Protein AF-A0AA36J383-F1 (afdb_monomer_lite)

Structure (mmCIF, 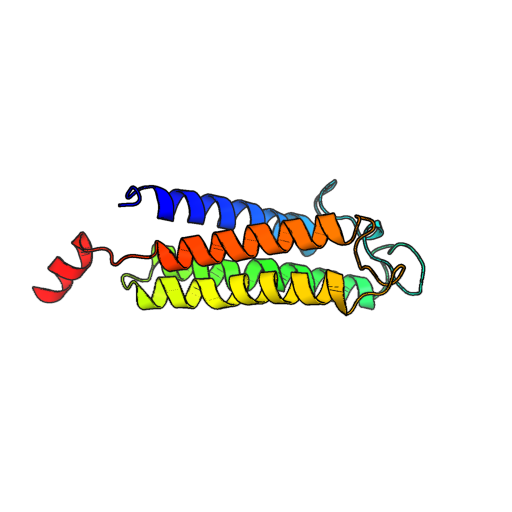N/CA/C/O backbone):
data_AF-A0AA36J383-F1
#
_entry.id   AF-A0AA36J383-F1
#
loop_
_atom_site.group_PDB
_atom_site.id
_atom_site.type_symbol
_atom_site.label_atom_id
_atom_site.label_alt_id
_atom_site.label_comp_id
_atom_site.label_asym_id
_atom_site.label_entity_id
_atom_site.label_seq_id
_atom_site.pdbx_PDB_ins_code
_atom_site.Cartn_x
_atom_site.Cartn_y
_atom_site.Cartn_z
_atom_site.occupancy
_atom_site.B_iso_or_equiv
_atom_site.auth_seq_id
_atom_site.auth_comp_id
_atom_site.auth_asym_id
_atom_site.auth_atom_id
_atom_site.pdbx_PDB_model_num
ATOM 1 N N . MET A 1 1 ? -21.500 -12.205 12.947 1.00 68.81 1 MET A N 1
ATOM 2 C CA . MET A 1 1 ? -20.597 -11.122 13.411 1.00 68.81 1 MET A CA 1
ATOM 3 C C . MET A 1 1 ? -19.156 -11.535 13.147 1.00 68.81 1 MET A C 1
ATOM 5 O O . MET A 1 1 ? -18.822 -12.668 13.457 1.00 68.81 1 MET A O 1
ATOM 9 N N . ALA A 1 2 ? -18.315 -10.660 12.584 1.00 82.50 2 ALA A N 1
ATOM 10 C CA . ALA A 1 2 ? -16.896 -10.971 12.376 1.00 82.50 2 ALA A CA 1
ATOM 11 C C . ALA A 1 2 ? -16.118 -10.975 13.712 1.00 82.50 2 ALA A C 1
ATOM 13 O O . ALA A 1 2 ? -16.399 -10.111 14.562 1.00 82.50 2 ALA A O 1
ATOM 14 N N . PRO A 1 3 ? -15.154 -11.898 13.897 1.00 86.00 3 PRO A N 1
ATOM 15 C CA . PRO A 1 3 ? -14.413 -12.044 15.145 1.00 86.00 3 PRO A CA 1
ATOM 16 C C . PRO A 1 3 ? -13.550 -10.813 15.449 1.00 86.00 3 PRO A C 1
ATOM 18 O O . PRO A 1 3 ? -13.096 -10.114 14.544 1.00 86.00 3 PRO A O 1
ATOM 21 N N . ARG A 1 4 ? -13.313 -10.537 16.741 1.00 83.00 4 ARG A N 1
ATOM 22 C CA . ARG A 1 4 ? -12.573 -9.339 17.192 1.00 83.00 4 ARG A CA 1
ATOM 23 C C . ARG A 1 4 ? -11.125 -9.297 16.693 1.00 83.00 4 ARG A C 1
ATOM 25 O O . ARG A 1 4 ? -10.602 -8.213 16.472 1.00 83.00 4 ARG A O 1
ATOM 32 N N . TRP A 1 5 ? -10.511 -10.457 16.468 1.00 89.12 5 TRP A N 1
ATOM 33 C CA . TRP A 1 5 ? -9.144 -10.564 15.959 1.00 89.12 5 TRP A CA 1
ATOM 34 C C . TRP A 1 5 ? -9.021 -10.289 14.450 1.00 89.12 5 TRP A C 1
ATOM 36 O O . TRP A 1 5 ? -7.909 -10.103 13.966 1.00 89.12 5 TRP A O 1
ATOM 46 N N . ALA A 1 6 ? -10.129 -10.220 13.699 1.00 90.69 6 ALA A N 1
ATOM 47 C CA . ALA A 1 6 ? -10.077 -10.062 12.244 1.00 90.69 6 ALA A CA 1
ATOM 48 C C . ALA A 1 6 ? -9.447 -8.729 11.812 1.00 90.69 6 ALA A C 1
ATOM 50 O O . ALA A 1 6 ? -8.631 -8.710 10.898 1.00 90.69 6 ALA A O 1
ATOM 51 N N . TYR A 1 7 ? -9.789 -7.624 12.487 1.00 92.75 7 TYR A N 1
ATOM 52 C CA . TYR A 1 7 ? -9.197 -6.314 12.202 1.00 92.75 7 TYR A CA 1
ATOM 53 C C . TYR A 1 7 ? -7.680 -6.277 12.464 1.00 92.75 7 TYR A C 1
ATOM 55 O O . TYR A 1 7 ? -6.951 -5.951 11.530 1.00 92.75 7 TYR A O 1
ATOM 63 N N . PRO A 1 8 ? -7.167 -6.624 13.666 1.00 91.75 8 PRO A N 1
ATOM 64 C CA . PRO A 1 8 ? -5.727 -6.578 13.913 1.00 91.75 8 PRO A CA 1
ATOM 65 C C . PRO A 1 8 ? -4.948 -7.560 13.031 1.00 91.75 8 PRO A C 1
ATOM 67 O O . PRO A 1 8 ? -3.898 -7.189 12.520 1.00 91.75 8 PRO A O 1
ATOM 70 N N . ALA A 1 9 ? -5.467 -8.767 12.772 1.00 94.12 9 ALA A N 1
ATOM 71 C CA . ALA A 1 9 ? -4.815 -9.710 11.860 1.00 94.12 9 ALA A CA 1
ATOM 72 C C . ALA A 1 9 ? -4.665 -9.124 10.445 1.00 94.12 9 ALA A C 1
ATOM 74 O O . ALA A 1 9 ? -3.584 -9.171 9.859 1.00 94.12 9 ALA A O 1
ATOM 75 N N . LEU A 1 10 ? -5.735 -8.517 9.927 1.00 95.19 10 LEU A N 1
ATOM 76 C CA . LEU A 1 10 ? -5.739 -7.873 8.618 1.00 95.19 10 LEU A CA 1
ATOM 77 C C . LEU A 1 10 ? -4.818 -6.648 8.573 1.00 95.19 10 LEU A C 1
ATOM 79 O O . LEU A 1 10 ? -4.079 -6.478 7.608 1.00 95.19 10 LEU A O 1
ATOM 83 N N . PHE A 1 11 ? -4.810 -5.839 9.635 1.00 95.38 11 PHE A N 1
ATOM 84 C CA . PHE A 1 11 ? -3.904 -4.703 9.787 1.00 95.38 11 PHE A CA 1
ATOM 85 C C . PHE A 1 11 ? -2.436 -5.133 9.736 1.00 95.38 11 PHE A C 1
ATOM 87 O O . PHE A 1 11 ? -1.666 -4.550 8.973 1.00 95.38 11 PHE A O 1
ATOM 94 N N . TYR A 1 12 ? -2.033 -6.147 10.508 1.00 96.56 12 TYR A N 1
ATOM 95 C CA . TYR A 1 12 ? -0.641 -6.604 10.520 1.00 96.56 12 TYR A CA 1
ATOM 96 C C . TYR A 1 12 ? -0.233 -7.223 9.189 1.00 96.56 12 TYR A C 1
ATOM 98 O O . TYR A 1 12 ? 0.860 -6.933 8.705 1.00 96.56 12 TYR A O 1
ATOM 106 N N . PHE A 1 13 ? -1.117 -8.013 8.574 1.00 96.50 13 PHE A N 1
ATOM 107 C CA . PHE A 1 13 ? -0.884 -8.567 7.246 1.00 96.50 13 PHE A CA 1
ATOM 108 C C . PHE A 1 13 ? -0.644 -7.455 6.218 1.00 96.50 13 PHE A C 1
ATOM 110 O O . PHE A 1 13 ? 0.430 -7.407 5.623 1.00 96.50 13 PHE A O 1
ATOM 117 N N . LEU A 1 14 ? -1.590 -6.517 6.083 1.00 95.94 14 LEU A N 1
ATOM 118 C CA . LEU A 1 14 ? -1.483 -5.401 5.141 1.00 95.94 14 LEU A CA 1
ATOM 119 C C . LEU A 1 14 ? -0.267 -4.523 5.443 1.00 95.94 14 LEU A C 1
ATOM 121 O O . LEU A 1 14 ? 0.444 -4.133 4.523 1.00 95.94 14 LEU A O 1
ATOM 125 N N . THR A 1 15 ? 0.028 -4.256 6.716 1.00 95.75 15 THR A N 1
ATOM 126 C CA . THR A 1 15 ? 1.216 -3.487 7.108 1.00 95.75 15 THR A CA 1
ATOM 127 C C . THR A 1 15 ? 2.494 -4.165 6.636 1.00 95.75 15 THR A C 1
ATOM 129 O O . THR A 1 15 ? 3.308 -3.528 5.970 1.00 95.75 15 THR A O 1
ATOM 132 N N . ALA A 1 16 ? 2.660 -5.454 6.936 1.00 94.44 16 ALA A N 1
ATOM 133 C CA . ALA A 1 16 ? 3.859 -6.198 6.579 1.00 94.44 16 ALA A CA 1
ATOM 134 C C . ALA A 1 16 ? 4.057 -6.249 5.061 1.00 94.44 16 ALA A C 1
ATOM 136 O O . ALA A 1 16 ? 5.133 -5.914 4.573 1.00 94.44 16 ALA A O 1
ATOM 137 N N . THR A 1 17 ? 3.020 -6.598 4.299 1.00 92.38 17 THR A N 1
ATOM 138 C CA . THR A 1 17 ? 3.118 -6.720 2.838 1.00 92.38 17 THR A CA 1
ATOM 139 C C . THR A 1 17 ? 3.350 -5.375 2.148 1.00 92.38 17 THR A C 1
ATOM 141 O O . THR A 1 17 ? 4.142 -5.291 1.209 1.00 92.38 17 THR A O 1
ATOM 144 N N . THR A 1 18 ? 2.702 -4.306 2.622 1.00 91.75 18 THR A N 1
ATOM 145 C CA . THR A 1 18 ? 2.805 -2.967 2.015 1.00 91.75 18 THR A CA 1
ATOM 146 C C . THR A 1 18 ? 4.165 -2.340 2.325 1.00 91.75 18 THR A C 1
ATOM 148 O O . THR A 1 18 ? 4.811 -1.804 1.427 1.00 91.75 18 THR A O 1
ATOM 151 N N . LEU A 1 19 ? 4.665 -2.479 3.561 1.00 91.75 19 LEU A N 1
ATOM 152 C CA . LEU A 1 19 ? 6.013 -2.025 3.919 1.00 91.75 19 LEU A CA 1
ATOM 153 C C . LEU A 1 19 ? 7.103 -2.865 3.249 1.00 91.75 19 LEU A C 1
ATOM 155 O O . LEU A 1 19 ? 8.094 -2.300 2.801 1.00 91.75 19 LEU A O 1
ATOM 159 N N . MET A 1 20 ? 6.932 -4.183 3.131 1.00 89.31 20 MET A N 1
ATOM 160 C CA . MET A 1 20 ? 7.884 -5.027 2.403 1.00 89.31 20 MET A CA 1
ATOM 161 C C . MET A 1 20 ? 7.968 -4.619 0.929 1.00 89.31 20 MET A C 1
ATOM 163 O O . MET A 1 20 ? 9.067 -4.505 0.394 1.00 89.31 20 MET A O 1
ATOM 167 N N . SER A 1 21 ? 6.829 -4.310 0.304 1.00 85.19 21 SER A N 1
ATOM 168 C CA . SER A 1 21 ? 6.787 -3.812 -1.075 1.00 85.19 21 SER A CA 1
ATOM 169 C C . SER A 1 21 ? 7.439 -2.431 -1.194 1.00 85.19 21 SER A C 1
ATOM 171 O O . SER A 1 21 ? 8.365 -2.255 -1.978 1.00 85.19 21 SER A O 1
ATOM 173 N N . GLY A 1 22 ? 7.014 -1.460 -0.381 1.00 86.81 22 GLY A N 1
ATOM 174 C CA . GLY A 1 22 ? 7.502 -0.081 -0.429 1.00 86.81 22 GLY A CA 1
ATOM 175 C C . GLY A 1 22 ? 8.945 0.089 0.049 1.00 86.81 22 GLY A C 1
ATOM 176 O O . GLY A 1 22 ? 9.811 0.529 -0.704 1.00 86.81 22 GLY A O 1
ATOM 177 N N . VAL A 1 23 ? 9.221 -0.272 1.304 1.00 87.56 23 VAL A N 1
ATOM 178 C CA . VAL A 1 23 ? 10.552 -0.138 1.914 1.00 87.56 23 VAL A CA 1
ATOM 179 C C . VAL A 1 23 ? 11.517 -1.159 1.327 1.00 87.56 23 VAL A C 1
ATOM 181 O O . VAL A 1 23 ? 12.588 -0.782 0.865 1.00 87.56 23 VAL A O 1
ATOM 184 N N . GLY A 1 24 ? 11.149 -2.441 1.338 1.00 81.94 24 GLY A N 1
ATOM 185 C CA . GLY A 1 24 ? 12.031 -3.516 0.886 1.00 81.94 24 GLY A CA 1
ATOM 186 C C . GLY A 1 24 ? 12.254 -3.491 -0.625 1.00 81.94 24 GLY A C 1
ATOM 187 O O . GLY A 1 24 ? 13.396 -3.451 -1.078 1.00 81.94 2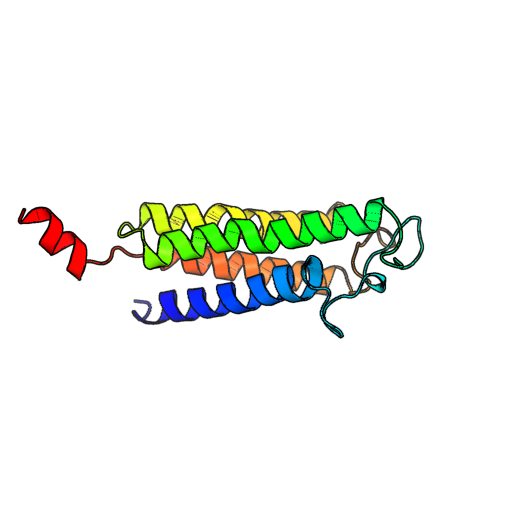4 GLY A O 1
ATOM 188 N N . GLY A 1 25 ? 11.166 -3.471 -1.395 1.00 80.56 25 GLY A N 1
ATOM 189 C CA . GLY A 1 25 ? 11.208 -3.508 -2.856 1.00 80.56 25 GLY A CA 1
ATOM 190 C C . GLY A 1 25 ? 11.754 -2.232 -3.490 1.00 80.56 25 GLY A C 1
ATOM 191 O O . GLY A 1 25 ? 12.610 -2.325 -4.362 1.00 80.56 25 GLY A O 1
ATOM 192 N N . PHE A 1 26 ? 11.318 -1.046 -3.054 1.00 82.00 26 PHE A N 1
ATOM 193 C CA . PHE A 1 26 ? 11.667 0.203 -3.747 1.00 82.00 26 PHE A CA 1
ATOM 194 C C . PHE A 1 26 ? 12.716 1.058 -3.028 1.00 82.00 26 PHE A C 1
ATOM 196 O O . PHE A 1 26 ? 13.671 1.501 -3.663 1.00 82.00 26 PHE A O 1
ATOM 203 N N . LEU A 1 27 ? 12.573 1.311 -1.722 1.00 84.75 27 LEU A N 1
ATOM 204 C CA . LEU A 1 27 ? 13.449 2.270 -1.026 1.00 84.75 27 LEU A CA 1
ATOM 205 C C . LEU A 1 27 ? 14.834 1.697 -0.699 1.00 84.75 27 LEU A C 1
ATOM 207 O O . LEU A 1 27 ? 15.841 2.366 -0.915 1.00 84.75 27 LEU A O 1
ATOM 211 N N . LEU A 1 28 ? 14.888 0.468 -0.181 1.00 86.81 28 LEU A N 1
ATOM 212 C CA . LEU A 1 28 ? 16.131 -0.226 0.178 1.00 86.81 28 LEU A CA 1
ATOM 213 C C . LEU A 1 28 ? 16.680 -1.095 -0.952 1.00 86.81 28 LEU A C 1
ATOM 215 O O . LEU A 1 28 ? 17.787 -1.615 -0.835 1.00 86.81 28 LEU A O 1
ATOM 219 N N . LYS A 1 29 ? 15.908 -1.254 -2.030 1.00 83.25 29 LYS A N 1
ATOM 220 C CA . LYS A 1 29 ? 16.248 -2.060 -3.203 1.00 83.25 29 LYS A CA 1
ATOM 221 C C . LYS A 1 29 ? 16.763 -3.460 -2.833 1.00 83.25 29 LYS A C 1
ATOM 223 O O . LYS A 1 29 ? 17.796 -3.903 -3.338 1.00 83.25 29 LYS A O 1
ATOM 228 N N . LEU A 1 30 ? 16.080 -4.138 -1.907 1.00 80.75 30 LEU A N 1
ATOM 229 C CA . LEU A 1 30 ? 16.514 -5.446 -1.420 1.00 80.75 30 LEU A CA 1
ATOM 230 C C . LEU A 1 30 ? 16.605 -6.438 -2.582 1.00 80.75 30 LEU A C 1
ATOM 232 O O . LEU A 1 30 ? 15.721 -6.500 -3.442 1.00 80.75 30 LEU A O 1
ATOM 236 N N . LYS A 1 31 ? 17.688 -7.222 -2.588 1.00 72.50 31 LYS A N 1
ATOM 237 C CA . LYS A 1 31 ? 17.917 -8.278 -3.577 1.00 72.50 31 LYS A CA 1
ATOM 238 C C . LYS A 1 31 ? 16.703 -9.217 -3.613 1.00 72.50 31 LYS A C 1
ATOM 240 O O . LYS A 1 31 ? 16.147 -9.529 -2.566 1.00 72.50 31 LYS A O 1
ATOM 245 N N . ASP A 1 32 ? 16.288 -9.602 -4.818 1.00 71.88 32 ASP A N 1
ATOM 246 C CA . ASP A 1 32 ? 15.101 -10.421 -5.126 1.00 71.88 32 ASP A CA 1
ATOM 247 C C . ASP A 1 32 ? 13.733 -9.722 -4.954 1.00 71.88 32 ASP A C 1
ATOM 249 O O . ASP A 1 32 ? 12.726 -10.227 -5.451 1.00 71.88 32 ASP A O 1
ATOM 253 N N . PHE A 1 33 ? 13.688 -8.526 -4.352 1.00 69.94 33 PHE A N 1
ATOM 254 C CA . PHE A 1 33 ? 12.474 -7.703 -4.236 1.00 69.94 33 PHE A CA 1
ATOM 255 C C . PHE A 1 33 ? 12.475 -6.501 -5.187 1.00 69.94 33 PHE A C 1
ATOM 257 O O . PHE A 1 33 ? 11.425 -6.132 -5.714 1.00 69.94 33 PHE A O 1
ATOM 264 N N . TYR A 1 34 ? 13.639 -5.894 -5.433 1.00 75.75 34 TYR A N 1
ATOM 265 C CA . TYR A 1 34 ? 13.785 -4.826 -6.419 1.00 75.75 34 TYR A CA 1
ATOM 266 C C . TYR A 1 34 ? 13.999 -5.399 -7.813 1.00 75.75 34 TYR A C 1
ATOM 268 O O . TYR A 1 34 ? 15.023 -6.021 -8.098 1.00 75.75 34 TYR A O 1
ATOM 276 N N . ARG A 1 35 ? 13.025 -5.159 -8.687 1.00 75.06 35 ARG A N 1
ATOM 277 C CA . ARG A 1 35 ? 13.021 -5.627 -10.071 1.00 75.06 35 ARG A CA 1
ATOM 278 C C . ARG A 1 35 ? 12.817 -4.454 -11.025 1.00 75.06 35 ARG A C 1
ATOM 280 O O . ARG A 1 35 ? 11.690 -4.223 -11.459 1.00 75.06 35 ARG A O 1
ATOM 287 N N . PRO A 1 36 ? 13.867 -3.666 -11.322 1.00 74.69 36 PRO A N 1
ATOM 288 C CA . PRO A 1 36 ? 13.759 -2.578 -12.292 1.00 74.69 36 PRO A CA 1
ATOM 289 C C . PRO A 1 36 ? 13.436 -3.111 -13.694 1.00 74.69 36 PRO A C 1
ATOM 291 O O . PRO A 1 36 ? 12.721 -2.459 -14.445 1.00 74.69 36 PRO A O 1
ATOM 294 N N . ASP A 1 37 ? 13.871 -4.340 -13.983 1.00 76.00 37 ASP A N 1
ATOM 295 C CA . ASP A 1 37 ? 13.577 -5.097 -15.200 1.00 76.00 37 ASP A CA 1
ATOM 296 C C . ASP A 1 37 ? 12.095 -5.462 -15.342 1.00 76.00 37 ASP A C 1
ATOM 298 O O . ASP A 1 37 ? 11.656 -5.822 -16.431 1.00 76.00 37 ASP A O 1
ATOM 302 N N . ALA A 1 38 ? 11.312 -5.374 -14.259 1.00 71.19 38 ALA A N 1
ATOM 303 C CA . ALA A 1 38 ? 9.871 -5.538 -14.340 1.00 71.19 38 ALA A CA 1
ATOM 304 C C . ALA A 1 38 ? 9.213 -4.365 -15.080 1.00 71.19 38 ALA A C 1
ATOM 306 O O . ALA A 1 38 ? 8.163 -4.568 -15.674 1.00 71.19 38 ALA A O 1
ATOM 307 N N . TYR A 1 39 ? 9.815 -3.176 -15.088 1.00 69.69 39 TYR A N 1
ATOM 308 C CA . TYR A 1 39 ? 9.247 -1.985 -15.717 1.00 69.69 39 TYR A CA 1
ATOM 309 C C . TYR A 1 39 ? 9.713 -1.852 -17.159 1.00 69.69 39 TYR A C 1
ATOM 311 O O . TYR A 1 39 ? 10.850 -2.180 -17.472 1.00 69.69 39 TYR A O 1
ATOM 319 N N . ILE A 1 40 ? 8.845 -1.358 -18.044 1.00 72.31 40 ILE A N 1
ATOM 320 C CA . ILE A 1 40 ? 9.236 -0.993 -19.407 1.00 72.31 40 ILE A CA 1
ATOM 321 C C . ILE A 1 40 ? 9.499 0.512 -19.453 1.00 72.31 40 ILE A C 1
ATOM 323 O O . ILE A 1 40 ? 8.627 1.316 -19.127 1.00 72.31 40 ILE A O 1
ATOM 327 N N . VAL A 1 41 ? 10.704 0.885 -19.873 1.00 71.69 41 VAL A N 1
ATOM 328 C CA . VAL A 1 41 ? 11.169 2.263 -20.042 1.00 71.69 41 VAL A CA 1
ATOM 329 C C . VAL A 1 41 ? 11.638 2.408 -21.482 1.00 71.69 41 VAL A C 1
ATOM 331 O O . VAL A 1 41 ? 12.503 1.663 -21.938 1.00 71.69 41 VAL A O 1
ATOM 334 N N . GLU A 1 42 ? 11.008 3.317 -22.230 1.00 74.62 42 GLU A N 1
ATOM 335 C CA . GLU A 1 42 ? 11.315 3.551 -23.653 1.00 74.62 42 GLU A CA 1
ATOM 336 C C . GLU A 1 42 ? 11.274 2.265 -24.512 1.00 74.62 42 GLU A C 1
ATOM 338 O O . GLU A 1 42 ? 12.079 2.060 -25.420 1.00 74.62 42 GLU A O 1
ATOM 343 N N . GLY A 1 43 ? 10.334 1.361 -24.211 1.00 72.25 43 GLY A N 1
ATOM 344 C CA . GLY A 1 43 ? 10.142 0.107 -24.950 1.00 72.25 43 GLY A CA 1
ATOM 345 C C . GLY A 1 43 ? 11.131 -1.015 -24.606 1.00 72.25 43 GLY A C 1
ATOM 346 O O . GLY A 1 43 ? 11.119 -2.052 -25.269 1.00 72.25 43 GLY A O 1
ATOM 347 N N . LYS A 1 44 ? 11.975 -0.851 -23.578 1.00 77.75 44 LYS A N 1
ATOM 348 C CA . LY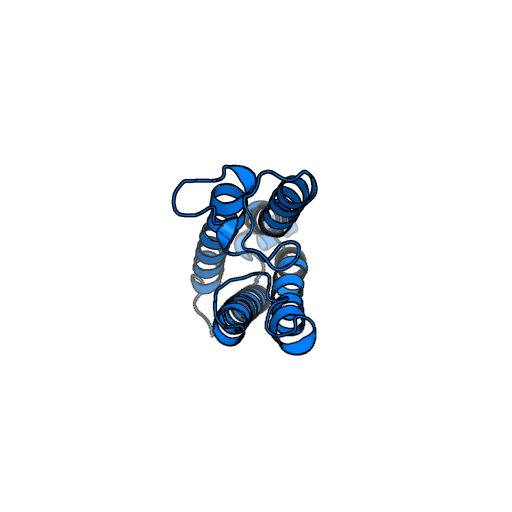S A 1 44 ? 12.899 -1.885 -23.079 1.00 77.75 44 LYS A CA 1
ATOM 349 C C . LYS A 1 44 ? 12.688 -2.150 -21.585 1.00 77.75 44 LYS A C 1
ATOM 351 O O . LYS A 1 44 ? 12.206 -1.259 -20.891 1.00 77.75 44 LYS A O 1
ATOM 356 N N . PRO A 1 45 ? 13.060 -3.337 -21.068 1.00 81.19 45 PRO A N 1
ATOM 357 C CA . PRO A 1 45 ? 13.132 -3.560 -19.629 1.00 81.19 45 PRO A CA 1
ATOM 358 C C . PRO A 1 45 ? 14.017 -2.512 -18.956 1.00 81.19 45 PRO A C 1
ATOM 360 O O . PRO A 1 45 ? 15.095 -2.186 -19.462 1.00 81.19 45 PRO A O 1
ATOM 363 N N . GLY A 1 46 ? 13.551 -1.997 -17.827 1.00 81.56 46 GLY A N 1
ATOM 364 C CA . GLY A 1 46 ? 14.238 -0.979 -17.062 1.00 81.56 46 GLY A CA 1
ATOM 365 C C . GLY A 1 46 ? 15.545 -1.498 -16.476 1.00 81.56 46 GLY A C 1
ATOM 366 O O . GLY A 1 46 ? 15.688 -2.671 -16.121 1.00 81.56 46 GLY A O 1
ATOM 367 N N . THR A 1 47 ? 16.519 -0.608 -16.353 1.00 86.38 47 THR A N 1
ATOM 368 C CA . THR A 1 47 ? 17.829 -0.894 -15.754 1.00 86.38 47 THR A CA 1
ATOM 369 C C . THR A 1 47 ? 17.929 -0.342 -14.336 1.00 86.38 47 THR A C 1
ATOM 371 O O . THR A 1 47 ? 18.789 -0.760 -13.562 1.00 86.38 47 THR A O 1
ATOM 374 N N . GLY A 1 48 ? 17.037 0.580 -13.966 1.00 83.81 48 GLY A N 1
ATOM 375 C CA . GLY A 1 48 ? 17.041 1.244 -12.665 1.00 83.81 48 GLY A CA 1
ATOM 376 C C . GLY A 1 48 ? 18.173 2.261 -12.507 1.00 83.81 48 GLY A C 1
ATOM 377 O O . GLY A 1 48 ? 18.519 2.607 -11.374 1.00 83.81 48 GLY A O 1
ATOM 378 N N . THR A 1 49 ? 18.774 2.693 -13.618 1.00 86.19 49 THR A N 1
ATOM 379 C CA . THR A 1 49 ? 19.964 3.557 -13.655 1.00 86.19 49 THR A CA 1
ATOM 380 C C . THR A 1 49 ? 19.677 4.940 -14.218 1.00 86.19 49 THR A C 1
ATOM 382 O O . THR A 1 49 ? 20.475 5.852 -14.013 1.00 86.19 49 THR A O 1
ATOM 385 N N . THR A 1 50 ? 18.565 5.127 -14.928 1.00 84.88 50 THR A N 1
ATOM 386 C CA . THR A 1 50 ? 18.201 6.441 -15.466 1.00 84.88 50 THR A CA 1
ATOM 387 C C . THR A 1 50 ? 17.631 7.345 -14.364 1.00 84.88 50 THR A C 1
ATOM 389 O O . THR A 1 50 ? 17.011 6.852 -13.415 1.00 84.88 50 THR A O 1
ATOM 392 N N . PRO A 1 51 ? 17.773 8.681 -14.472 1.00 84.69 51 PRO A N 1
ATOM 393 C CA . PRO A 1 51 ? 17.179 9.607 -13.506 1.00 84.69 51 PRO A CA 1
ATOM 394 C C . PRO A 1 51 ? 15.668 9.405 -13.328 1.00 84.69 51 PRO A C 1
ATOM 396 O O . PRO A 1 51 ? 15.168 9.459 -12.206 1.00 84.69 51 PRO A O 1
ATOM 399 N N . PHE A 1 52 ? 14.952 9.116 -14.419 1.00 81.81 52 PHE A N 1
ATOM 400 C CA . PHE A 1 52 ? 13.518 8.843 -14.379 1.00 81.81 52 PHE A CA 1
ATOM 401 C C . PHE A 1 52 ? 13.192 7.580 -13.575 1.00 81.81 52 PHE A C 1
ATOM 403 O O . PHE A 1 52 ? 12.361 7.640 -12.673 1.00 81.81 52 PHE A O 1
ATOM 410 N N . GLU A 1 53 ? 13.865 6.456 -13.838 1.00 81.50 53 GLU A N 1
ATOM 411 C CA . GLU A 1 53 ? 13.644 5.203 -13.100 1.00 81.50 53 GLU A CA 1
ATOM 412 C C . GLU A 1 53 ? 13.943 5.345 -11.610 1.00 81.50 53 GLU A C 1
ATOM 414 O O . GLU A 1 53 ? 13.238 4.780 -10.773 1.00 81.50 53 GLU A O 1
ATOM 419 N N . ILE A 1 54 ? 14.982 6.111 -11.270 1.00 84.12 54 ILE A N 1
ATOM 420 C CA . ILE A 1 54 ? 15.345 6.392 -9.883 1.00 84.12 54 ILE A CA 1
ATOM 421 C C . ILE A 1 54 ? 14.211 7.164 -9.202 1.00 84.12 54 ILE A C 1
ATOM 423 O O . ILE A 1 54 ? 13.747 6.747 -8.141 1.00 84.12 54 ILE A O 1
ATOM 427 N N . ILE A 1 55 ? 13.717 8.240 -9.821 1.00 84.56 55 ILE A N 1
ATOM 428 C CA . ILE A 1 55 ? 12.594 9.024 -9.288 1.00 84.56 55 ILE A CA 1
ATOM 429 C C . ILE A 1 55 ? 11.337 8.156 -9.172 1.00 84.56 55 ILE A C 1
ATOM 431 O O . ILE A 1 55 ? 10.715 8.128 -8.112 1.00 84.56 55 ILE A O 1
ATOM 435 N N . ALA A 1 56 ? 10.990 7.410 -10.222 1.00 81.69 56 ALA A N 1
ATOM 436 C CA . ALA A 1 56 ? 9.831 6.526 -10.240 1.00 81.69 56 ALA A CA 1
ATOM 437 C C . ALA A 1 56 ? 9.905 5.480 -9.120 1.00 81.69 56 ALA A C 1
ATOM 439 O O . ALA A 1 56 ? 8.926 5.279 -8.410 1.00 81.69 56 ALA A O 1
ATOM 440 N N . THR A 1 57 ? 11.079 4.886 -8.892 1.00 82.94 57 THR A N 1
ATOM 441 C CA . THR A 1 57 ? 11.320 3.948 -7.787 1.00 82.94 57 THR A CA 1
ATOM 442 C C . THR A 1 57 ? 10.973 4.578 -6.439 1.00 82.94 57 THR A C 1
ATOM 444 O O . THR A 1 57 ? 10.215 3.993 -5.668 1.00 82.94 57 THR A O 1
ATOM 447 N N . TYR A 1 58 ? 11.465 5.787 -6.155 1.00 85.56 58 TYR A N 1
ATOM 448 C CA . TYR A 1 58 ? 11.144 6.472 -4.900 1.00 85.56 58 TYR A CA 1
ATOM 449 C C . TYR A 1 58 ? 9.662 6.830 -4.796 1.00 85.56 58 TYR A C 1
ATOM 451 O O . TYR A 1 58 ? 9.067 6.628 -3.739 1.00 85.56 58 TYR A O 1
ATOM 459 N N . VAL A 1 59 ? 9.048 7.312 -5.879 1.00 85.38 59 VAL A N 1
ATOM 460 C CA . VAL A 1 59 ? 7.615 7.634 -5.910 1.00 85.38 59 VAL A CA 1
ATOM 461 C C . VAL A 1 59 ? 6.780 6.390 -5.620 1.00 85.38 59 VAL A C 1
ATOM 463 O O . VAL A 1 59 ? 5.945 6.427 -4.720 1.00 85.38 59 VAL A O 1
ATOM 466 N N . PHE A 1 60 ? 7.036 5.270 -6.302 1.00 81.50 60 PHE A N 1
ATOM 467 C CA . PHE A 1 60 ? 6.340 4.013 -6.036 1.00 81.50 60 PHE A CA 1
ATOM 468 C C . PHE A 1 60 ? 6.567 3.545 -4.598 1.00 81.50 60 PHE A C 1
ATOM 470 O O . PHE A 1 60 ? 5.601 3.227 -3.910 1.00 81.50 60 PHE A O 1
ATOM 477 N N . GLY A 1 61 ? 7.802 3.601 -4.094 1.00 86.38 61 GLY A N 1
ATOM 478 C CA . GLY A 1 61 ? 8.103 3.287 -2.697 1.00 86.38 61 GLY A CA 1
ATOM 479 C C . GLY A 1 61 ? 7.279 4.114 -1.709 1.00 86.38 61 GLY A C 1
ATOM 480 O O . GLY A 1 61 ? 6.655 3.562 -0.803 1.00 86.38 61 GLY A O 1
ATOM 481 N N . LEU A 1 62 ? 7.208 5.431 -1.908 1.00 89.06 62 LEU A N 1
ATOM 482 C CA . LEU A 1 62 ? 6.447 6.337 -1.045 1.00 89.06 62 LEU A CA 1
ATOM 483 C C . LEU A 1 62 ? 4.933 6.122 -1.142 1.00 89.06 62 LEU A C 1
ATOM 485 O O . LEU A 1 62 ? 4.250 6.244 -0.127 1.00 89.06 62 LEU A O 1
ATOM 489 N N . VAL A 1 63 ? 4.410 5.747 -2.310 1.00 88.19 63 VAL A N 1
ATOM 490 C CA . VAL A 1 63 ? 2.986 5.423 -2.493 1.00 88.19 63 VAL A CA 1
ATOM 491 C C . VAL A 1 63 ? 2.566 4.209 -1.658 1.00 88.19 63 VAL A C 1
ATOM 493 O O . VAL A 1 63 ? 1.454 4.193 -1.138 1.00 88.19 63 VAL A O 1
ATOM 496 N N . TYR A 1 64 ? 3.451 3.231 -1.456 1.00 87.38 64 TYR A N 1
ATOM 497 C CA . TYR A 1 64 ? 3.198 2.122 -0.530 1.00 87.38 64 TYR A CA 1
ATOM 498 C C . TYR A 1 64 ? 3.408 2.533 0.938 1.00 87.38 64 TYR A C 1
ATOM 500 O O . TYR A 1 64 ? 2.600 2.204 1.805 1.00 87.38 64 TYR A O 1
ATOM 508 N N . VAL A 1 65 ? 4.486 3.261 1.245 1.00 91.81 65 VAL A N 1
ATOM 509 C CA . VAL A 1 65 ? 4.888 3.531 2.636 1.00 91.81 65 VAL A CA 1
ATOM 510 C C . VAL A 1 65 ? 4.027 4.599 3.306 1.00 91.81 65 VAL A C 1
ATOM 512 O O . VAL A 1 65 ? 3.548 4.386 4.418 1.00 91.81 65 VAL A O 1
ATOM 515 N N . VAL A 1 66 ? 3.816 5.748 2.663 1.00 93.88 66 VAL A N 1
ATOM 516 C CA . VAL A 1 66 ? 3.198 6.920 3.307 1.00 93.88 66 VAL A CA 1
ATOM 517 C C . VAL A 1 66 ? 1.754 6.646 3.750 1.00 93.88 66 VAL A C 1
ATOM 519 O O . VAL A 1 66 ? 1.446 6.890 4.919 1.00 93.88 66 VAL A O 1
ATOM 522 N N . PRO A 1 67 ? 0.864 6.080 2.911 1.00 93.31 67 PRO A N 1
ATOM 523 C CA . PRO A 1 67 ? -0.488 5.747 3.357 1.00 93.31 67 PRO A CA 1
ATOM 524 C C . PRO A 1 67 ? -0.494 4.678 4.460 1.00 93.31 67 PRO A C 1
ATOM 526 O O . PRO A 1 67 ? -1.326 4.728 5.371 1.00 93.31 67 PRO A O 1
ATOM 529 N N . GLN A 1 68 ? 0.467 3.745 4.432 1.00 95.06 68 GLN A N 1
ATOM 530 C CA . GLN A 1 68 ? 0.598 2.722 5.466 1.00 95.06 68 GLN A CA 1
ATOM 531 C C . GLN A 1 68 ? 1.032 3.309 6.815 1.00 95.06 68 GLN A C 1
ATOM 533 O O . GLN A 1 68 ? 0.532 2.868 7.850 1.00 95.06 68 GLN A O 1
ATOM 538 N N . LEU A 1 69 ? 1.886 4.339 6.835 1.00 94.94 69 LEU A N 1
ATOM 539 C CA . LEU A 1 69 ? 2.204 5.080 8.062 1.00 94.94 69 LEU A CA 1
ATOM 540 C C . LEU A 1 69 ? 0.952 5.730 8.666 1.00 94.94 69 LEU A C 1
ATOM 542 O O . LEU A 1 69 ? 0.776 5.697 9.882 1.00 94.94 69 LEU A O 1
ATOM 546 N N . GLY A 1 70 ? 0.042 6.239 7.829 1.00 94.50 70 GLY A N 1
ATOM 547 C CA . GLY 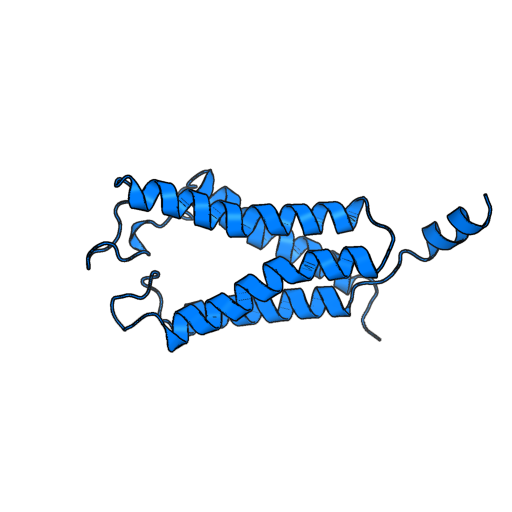A 1 70 ? -1.267 6.727 8.270 1.00 94.50 70 GLY A CA 1
ATOM 548 C C . GLY A 1 70 ? -2.113 5.632 8.930 1.00 94.50 70 GLY A C 1
ATOM 549 O O . GLY A 1 70 ? -2.693 5.854 9.993 1.00 94.50 70 GLY A O 1
ATOM 550 N N . CYS A 1 71 ? -2.135 4.424 8.357 1.00 94.81 71 CYS A N 1
ATOM 551 C CA . CYS A 1 71 ? -2.804 3.265 8.961 1.00 94.81 71 CYS A CA 1
ATOM 552 C C . CYS A 1 71 ? -2.174 2.861 10.301 1.00 94.81 71 CYS A C 1
ATOM 554 O O . CYS A 1 71 ? -2.902 2.560 11.244 1.00 94.81 71 CYS A O 1
ATOM 556 N N . ILE A 1 72 ? -0.841 2.873 10.405 1.00 95.88 72 ILE A N 1
ATOM 557 C CA . ILE A 1 72 ? -0.108 2.574 11.646 1.00 95.88 72 ILE A CA 1
ATOM 558 C C . ILE A 1 72 ? -0.442 3.608 12.722 1.00 95.88 72 ILE A C 1
ATOM 560 O O . ILE A 1 72 ? -0.811 3.232 13.834 1.00 95.88 72 ILE A O 1
ATOM 564 N N . HIS A 1 73 ? -0.383 4.898 12.385 1.00 94.88 73 HIS A N 1
ATOM 565 C CA . HIS A 1 73 ? -0.760 5.973 13.298 1.00 94.88 73 HIS A CA 1
ATOM 566 C C . HIS A 1 73 ? -2.202 5.792 13.785 1.00 94.88 73 HIS A C 1
ATOM 568 O O . HIS A 1 73 ? -2.455 5.757 14.986 1.00 94.88 73 HIS A O 1
ATOM 574 N N . ALA A 1 74 ? -3.150 5.578 12.871 1.00 93.81 74 ALA A N 1
ATOM 575 C CA . ALA A 1 74 ? -4.548 5.379 13.235 1.00 93.81 74 ALA A CA 1
ATOM 576 C C . ALA A 1 74 ? -4.801 4.092 14.042 1.00 93.81 74 ALA A C 1
ATOM 578 O O . ALA A 1 74 ? -5.754 4.020 14.815 1.00 93.81 74 ALA A O 1
ATOM 579 N N . HIS A 1 75 ? -3.970 3.063 13.881 1.00 92.62 75 HIS A N 1
ATOM 580 C CA . HIS A 1 75 ? -4.080 1.837 14.662 1.00 92.62 75 HIS A CA 1
ATOM 581 C C . HIS A 1 75 ? -3.655 2.039 16.122 1.00 92.62 75 HIS A C 1
ATOM 583 O O . HIS A 1 75 ? -4.361 1.582 17.019 1.00 92.62 75 HIS A O 1
ATOM 589 N N . PHE A 1 76 ? -2.534 2.729 16.358 1.00 91.75 76 PHE A N 1
ATOM 590 C CA . PHE A 1 76 ? -1.937 2.848 17.694 1.00 91.75 76 PHE A CA 1
ATOM 591 C C . PHE A 1 76 ? -2.325 4.115 18.460 1.00 91.75 76 PHE A C 1
ATOM 593 O O . PHE A 1 76 ? -2.373 4.087 19.687 1.00 91.75 76 PHE A O 1
ATOM 600 N N . VAL A 1 77 ? -2.583 5.220 17.761 1.00 90.44 77 VAL A N 1
ATOM 601 C CA . VAL A 1 77 ? -2.847 6.530 18.377 1.00 90.44 77 VAL A CA 1
ATOM 602 C C . VAL A 1 77 ? -4.344 6.812 18.438 1.00 90.44 77 VAL A C 1
ATOM 604 O O . VAL A 1 77 ? -4.858 7.287 19.450 1.00 90.44 77 VAL A O 1
ATOM 607 N N . GLU A 1 78 ? -5.070 6.481 17.371 1.00 87.12 78 GLU A N 1
ATOM 608 C CA . GLU A 1 78 ? -6.472 6.861 17.237 1.00 87.12 78 GLU A CA 1
ATOM 609 C C . GLU A 1 78 ? -7.422 5.843 17.879 1.00 87.12 78 GLU A C 1
ATOM 611 O O . GLU A 1 78 ? -7.358 4.629 17.650 1.00 87.12 78 GLU A O 1
ATOM 616 N N . ARG A 1 79 ? -8.378 6.360 18.656 1.00 82.94 79 ARG A N 1
ATOM 617 C CA . ARG A 1 79 ? -9.379 5.553 19.378 1.00 82.94 79 ARG A CA 1
ATOM 618 C C . ARG A 1 79 ? -10.707 5.423 18.640 1.00 82.94 79 ARG A C 1
ATOM 620 O O . ARG A 1 79 ? -11.532 4.583 19.001 1.00 82.94 79 ARG A O 1
ATOM 627 N N . THR A 1 80 ? -10.923 6.258 17.625 1.00 87.06 80 THR A N 1
ATOM 628 C CA . THR A 1 80 ? -12.202 6.342 16.921 1.00 87.06 80 THR A CA 1
ATOM 629 C C . THR A 1 80 ? -12.219 5.471 15.674 1.00 87.06 80 THR A C 1
ATOM 631 O O . THR A 1 80 ? -11.262 5.387 14.898 1.00 87.06 80 THR A O 1
ATOM 634 N N . ARG A 1 81 ? -13.379 4.874 15.417 1.00 90.12 81 ARG A N 1
ATOM 635 C CA . ARG A 1 81 ? -13.692 4.162 14.182 1.00 90.12 81 ARG A CA 1
ATOM 636 C C . ARG A 1 81 ? -13.520 5.052 12.957 1.00 90.12 81 ARG A C 1
ATOM 638 O O . ARG A 1 81 ? -13.093 4.555 11.922 1.00 90.12 81 ARG A O 1
ATOM 645 N N . SER A 1 82 ? -13.867 6.336 13.062 1.00 92.12 82 SER A N 1
ATOM 646 C CA . SER A 1 82 ? -13.772 7.285 11.947 1.00 92.12 82 SER A CA 1
ATOM 647 C C . SER A 1 82 ? -12.324 7.483 11.500 1.00 92.12 82 SER A C 1
ATOM 649 O O . SER A 1 82 ? -12.023 7.292 10.327 1.00 92.12 82 SER A O 1
ATOM 651 N N . ALA A 1 83 ? -11.402 7.747 12.431 1.00 91.06 83 ALA A N 1
ATOM 652 C CA . ALA A 1 83 ? -9.991 7.938 12.102 1.00 91.06 83 ALA A CA 1
ATOM 653 C C . ALA A 1 83 ? -9.360 6.677 11.485 1.00 91.06 83 ALA A C 1
ATOM 655 O O . ALA A 1 83 ? -8.718 6.747 10.436 1.00 91.06 83 ALA A O 1
ATOM 656 N N . ARG A 1 84 ? -9.634 5.500 12.068 1.00 92.69 84 ARG A N 1
ATOM 657 C CA . ARG A 1 84 ? -9.194 4.195 11.535 1.00 92.69 84 ARG A CA 1
ATOM 658 C C . ARG A 1 84 ? -9.705 3.944 10.116 1.00 92.69 84 ARG A C 1
ATOM 660 O O . ARG A 1 84 ? -8.974 3.444 9.266 1.00 92.69 84 ARG A O 1
ATOM 667 N N . ARG A 1 85 ? -10.952 4.329 9.842 1.00 94.62 85 ARG A N 1
ATOM 668 C CA . ARG A 1 85 ? -11.561 4.248 8.510 1.00 94.62 85 ARG A CA 1
ATOM 669 C C . ARG A 1 85 ? -10.910 5.184 7.512 1.00 94.62 85 ARG A C 1
ATOM 671 O O . ARG A 1 85 ? -10.534 4.735 6.434 1.00 94.62 85 ARG A O 1
ATOM 678 N N . SER A 1 86 ? -10.757 6.454 7.867 1.00 95.12 86 SER A N 1
ATOM 679 C CA . SER A 1 86 ? -10.150 7.459 6.995 1.00 95.12 86 SER A CA 1
ATOM 680 C C . SER A 1 86 ? -8.735 7.062 6.578 1.00 95.12 86 SER A C 1
ATOM 682 O O . SER A 1 86 ? -8.387 7.201 5.409 1.00 95.12 86 SER A O 1
ATOM 684 N N . ALA A 1 87 ? -7.957 6.464 7.485 1.00 95.19 87 ALA A N 1
ATOM 685 C CA . ALA A 1 87 ? -6.612 5.984 7.178 1.00 95.19 87 ALA A CA 1
ATOM 686 C C . ALA A 1 87 ? -6.580 4.878 6.104 1.00 95.19 87 ALA A C 1
ATOM 688 O O . ALA A 1 87 ? -5.619 4.792 5.344 1.00 95.19 87 ALA A O 1
ATOM 689 N N . CYS A 1 88 ? -7.644 4.076 5.980 1.00 95.06 88 CYS A N 1
ATOM 690 C CA . CYS A 1 88 ? -7.747 3.027 4.961 1.00 95.06 88 CYS A CA 1
ATOM 691 C C . CYS A 1 88 ? -8.075 3.574 3.562 1.00 95.06 88 CYS A C 1
ATOM 693 O O . CYS A 1 88 ? -7.888 2.863 2.578 1.00 95.06 88 CYS A O 1
ATOM 695 N N . VAL A 1 89 ? -8.593 4.805 3.450 1.00 95.62 89 VAL A N 1
ATOM 696 C CA . VAL A 1 89 ? -9.128 5.334 2.182 1.00 95.62 89 VAL A CA 1
ATOM 697 C C . VAL A 1 89 ? -8.031 5.519 1.142 1.00 95.62 89 VAL A C 1
ATOM 699 O O . VAL A 1 89 ? -8.199 5.085 0.007 1.00 95.62 89 VAL A O 1
ATOM 702 N N . ALA A 1 90 ? -6.908 6.127 1.523 1.00 94.12 90 ALA A N 1
ATOM 703 C CA . ALA A 1 90 ? -5.805 6.387 0.605 1.00 94.12 90 ALA A CA 1
ATOM 704 C C . ALA A 1 90 ? -5.206 5.102 -0.011 1.00 94.12 90 ALA A C 1
ATOM 706 O O . ALA A 1 90 ? -5.173 5.014 -1.242 1.00 94.12 90 ALA A O 1
ATOM 707 N N . PRO A 1 91 ? -4.793 4.076 0.769 1.00 94.38 91 PRO A N 1
ATOM 708 C CA . PRO A 1 91 ? -4.279 2.844 0.171 1.00 94.38 91 PRO A CA 1
ATOM 709 C C . PRO A 1 91 ? -5.362 2.082 -0.611 1.00 94.38 91 PRO A C 1
ATOM 711 O O . PRO A 1 91 ? -5.086 1.558 -1.688 1.00 94.38 91 PRO A O 1
ATOM 714 N N . MET A 1 92 ? -6.616 2.079 -0.142 1.00 95.88 92 MET A N 1
ATOM 715 C CA . MET A 1 92 ? -7.736 1.474 -0.874 1.00 95.88 92 MET A CA 1
ATOM 716 C C . MET A 1 92 ? -7.939 2.117 -2.254 1.00 95.88 92 MET A C 1
ATOM 718 O O . MET A 1 92 ? -8.046 1.409 -3.256 1.00 95.88 92 MET A O 1
ATOM 722 N N . ALA A 1 93 ? -7.965 3.451 -2.315 1.00 94.12 93 ALA A N 1
ATOM 723 C CA . ALA A 1 93 ? -8.125 4.199 -3.556 1.00 94.12 93 ALA A CA 1
ATOM 724 C C . ALA A 1 93 ? -6.961 3.940 -4.517 1.00 94.12 93 ALA A C 1
ATOM 726 O O . ALA A 1 93 ? -7.202 3.661 -5.690 1.00 94.12 93 ALA A O 1
ATOM 727 N N . TYR A 1 94 ? -5.719 3.940 -4.019 1.00 91.88 94 TYR A N 1
ATOM 728 C CA . TYR A 1 94 ? -4.545 3.587 -4.818 1.00 91.88 94 TYR A CA 1
ATOM 729 C C . TYR A 1 94 ? -4.692 2.209 -5.472 1.00 91.88 94 TYR A C 1
ATOM 731 O O . TYR A 1 94 ? -4.490 2.071 -6.680 1.00 91.88 94 TYR A O 1
ATOM 739 N N . HIS A 1 95 ? -5.083 1.193 -4.702 1.00 93.75 95 HIS A N 1
ATOM 740 C CA . HIS A 1 95 ? -5.234 -0.159 -5.223 1.00 93.75 95 HIS A CA 1
ATOM 741 C C . HIS A 1 95 ? -6.342 -0.248 -6.281 1.00 93.75 95 HIS A C 1
ATOM 743 O O . HIS A 1 95 ? -6.096 -0.792 -7.354 1.00 93.75 95 HIS A O 1
ATOM 749 N N . PHE A 1 96 ? -7.516 0.352 -6.065 1.00 93.38 96 PHE A N 1
ATOM 750 C CA . PHE A 1 96 ? -8.572 0.344 -7.086 1.00 93.38 96 PHE A CA 1
ATOM 751 C C . PHE A 1 96 ? -8.212 1.153 -8.338 1.00 93.38 96 PHE A C 1
ATOM 753 O O . PHE A 1 96 ? -8.467 0.697 -9.453 1.00 93.38 96 PHE A O 1
ATOM 760 N N . MET A 1 97 ? -7.565 2.310 -8.187 1.00 90.06 97 MET A N 1
ATOM 761 C CA . MET A 1 97 ? -7.064 3.081 -9.329 1.00 90.06 97 MET A CA 1
ATOM 762 C C . MET A 1 97 ? -5.989 2.319 -10.103 1.00 90.06 97 MET A C 1
ATOM 764 O O . MET A 1 97 ? -5.952 2.395 -11.328 1.00 90.06 97 MET A O 1
ATOM 768 N N . SER A 1 98 ? -5.150 1.542 -9.417 1.00 87.75 98 SER A N 1
ATOM 769 C CA . SER A 1 98 ? -4.128 0.714 -10.064 1.00 87.75 98 SER A CA 1
ATOM 770 C C . SER A 1 98 ? -4.746 -0.405 -10.903 1.00 87.75 98 SER A C 1
ATOM 772 O O . SER A 1 98 ? -4.245 -0.679 -11.988 1.00 87.75 98 SER A O 1
ATOM 774 N N . VAL A 1 99 ? -5.869 -1.001 -10.474 1.00 88.25 99 VAL A N 1
ATOM 775 C CA . VAL A 1 99 ? -6.631 -1.957 -11.306 1.00 88.25 99 VAL A CA 1
ATOM 776 C C . VAL A 1 99 ? -7.056 -1.300 -12.618 1.00 88.25 99 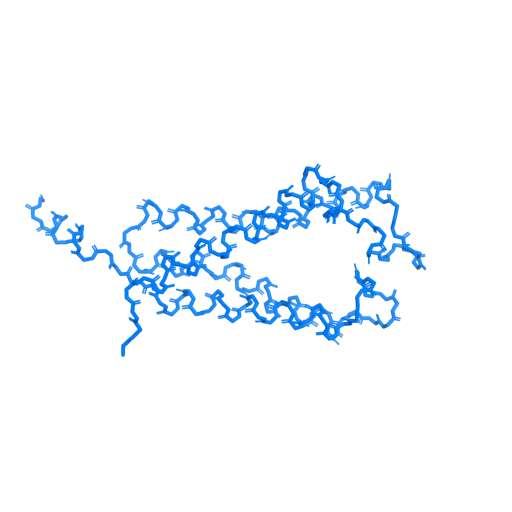VAL A C 1
ATOM 778 O O . VAL A 1 99 ? -6.818 -1.857 -13.688 1.00 88.25 99 VAL A O 1
ATOM 781 N N . TYR A 1 100 ? -7.640 -0.100 -12.540 1.00 84.31 100 TYR A N 1
ATOM 782 C CA . TYR A 1 100 ? -8.045 0.656 -13.725 1.00 84.31 100 TYR A CA 1
ATOM 783 C C . TYR A 1 100 ? -6.847 1.011 -14.614 1.00 84.31 100 TYR A C 1
ATOM 785 O O . TYR A 1 100 ? -6.902 0.806 -15.822 1.00 84.31 100 TYR A O 1
ATOM 793 N N . GLY A 1 101 ? -5.742 1.483 -14.031 1.00 79.88 101 GLY A N 1
ATOM 794 C CA . GLY A 1 101 ? -4.523 1.801 -14.776 1.00 79.88 101 GLY A CA 1
ATOM 795 C C . GLY A 1 101 ? -3.985 0.594 -15.548 1.00 79.88 101 GLY A C 1
ATOM 796 O O . GLY A 1 101 ? -3.777 0.678 -16.757 1.00 79.88 101 GLY A O 1
ATOM 797 N N . VAL A 1 102 ? -3.832 -0.547 -14.868 1.00 77.81 102 VAL A N 1
ATOM 798 C CA . VAL A 1 102 ? -3.307 -1.802 -15.441 1.00 77.81 102 VAL A CA 1
ATOM 799 C C . VAL A 1 102 ? -4.203 -2.370 -16.542 1.00 77.81 102 VAL A C 1
ATOM 801 O O . VAL A 1 102 ? -3.682 -2.888 -17.528 1.00 77.81 102 VAL A O 1
ATOM 804 N N . LEU A 1 103 ? -5.527 -2.288 -16.396 1.00 78.94 103 LEU A N 1
ATOM 805 C CA . LEU A 1 103 ? -6.461 -2.884 -17.357 1.00 78.94 103 LEU A CA 1
ATOM 806 C C . LEU A 1 103 ? -6.839 -1.961 -18.518 1.00 78.94 103 LEU A C 1
ATOM 808 O O . LEU A 1 103 ? -7.059 -2.457 -19.620 1.00 78.94 103 LEU A O 1
ATOM 812 N N . CYS A 1 104 ? -6.943 -0.654 -18.280 1.00 71.75 104 CYS A N 1
ATOM 813 C CA . CYS A 1 104 ? -7.576 0.273 -19.221 1.00 71.75 104 CYS A CA 1
ATOM 814 C C . CYS A 1 104 ? -6.616 1.297 -19.832 1.00 71.75 104 CYS A C 1
ATOM 816 O O . CYS A 1 104 ? -6.931 1.848 -20.881 1.00 71.75 104 CYS A O 1
ATOM 818 N N . VAL A 1 105 ? -5.494 1.605 -19.172 1.00 67.50 105 VAL A N 1
ATOM 819 C CA . VAL A 1 105 ? -4.610 2.716 -19.575 1.00 67.50 105 VAL A CA 1
ATOM 820 C C . VAL A 1 105 ? -3.296 2.214 -20.158 1.00 67.50 105 VAL A C 1
ATOM 822 O O . VAL A 1 105 ? -2.792 2.787 -21.119 1.00 67.50 105 VAL A O 1
ATOM 825 N N . PHE A 1 106 ? -2.735 1.140 -19.609 1.00 65.62 106 PHE A N 1
ATOM 826 C CA . PHE A 1 106 ? -1.508 0.569 -20.149 1.00 65.62 106 PHE A CA 1
ATOM 827 C C . PHE A 1 106 ? -1.830 -0.359 -21.324 1.00 65.62 106 PHE A C 1
ATOM 829 O O . PHE A 1 106 ? -2.493 -1.379 -21.149 1.00 65.62 106 PHE A O 1
ATOM 836 N N . GLU A 1 107 ? -1.360 -0.030 -22.528 1.00 60.28 107 GLU A N 1
ATOM 837 C CA . GLU A 1 107 ? -1.388 -0.926 -23.693 1.00 60.28 107 GLU A CA 1
ATOM 838 C C . GLU A 1 107 ? -0.426 -2.114 -23.510 1.00 60.28 107 GLU A C 1
ATOM 840 O O . GLU A 1 107 ? 0.411 -2.133 -22.601 1.00 60.28 107 GLU A O 1
ATOM 845 N N . ASP A 1 108 ? -0.593 -3.178 -24.300 1.00 52.47 108 ASP A N 1
ATOM 846 C CA . ASP A 1 108 ? 0.349 -4.306 -24.282 1.00 52.47 108 ASP A CA 1
ATOM 847 C C . ASP A 1 108 ? 1.721 -3.794 -24.751 1.00 52.47 108 ASP A C 1
ATOM 849 O O . ASP A 1 108 ? 1.868 -3.346 -25.881 1.00 52.47 108 ASP A O 1
ATOM 853 N N . GLY A 1 109 ? 2.708 -3.782 -23.849 1.00 43.75 109 GLY A N 1
ATOM 854 C CA . GLY A 1 109 ? 4.020 -3.149 -24.069 1.00 43.75 109 GLY A CA 1
ATOM 855 C C . GLY A 1 109 ? 4.250 -1.832 -23.312 1.00 43.75 109 GLY A C 1
ATOM 856 O O . GLY A 1 109 ? 5.400 -1.447 -23.127 1.00 43.75 109 GLY A O 1
ATOM 857 N N . LEU A 1 110 ? 3.195 -1.191 -22.790 1.00 46.12 110 LEU A N 1
ATOM 858 C CA . LEU A 1 110 ? 3.276 -0.087 -21.814 1.00 46.12 110 LEU A CA 1
ATOM 859 C C . LEU A 1 110 ? 3.006 -0.552 -20.379 1.00 46.12 110 LEU A C 1
ATOM 861 O O . LEU A 1 110 ? 3.026 0.253 -19.451 1.00 46.12 110 LEU A O 1
ATOM 865 N N . ASN A 1 111 ? 2.726 -1.844 -20.193 1.00 52.62 111 ASN A N 1
ATOM 866 C CA . ASN A 1 111 ? 2.535 -2.421 -18.875 1.00 52.62 111 ASN A CA 1
ATOM 867 C C . ASN A 1 111 ? 3.830 -2.224 -18.062 1.00 52.62 111 ASN A C 1
ATOM 869 O O . ASN A 1 111 ? 4.869 -2.764 -18.450 1.00 52.62 111 ASN A O 1
ATOM 873 N N . PRO A 1 112 ? 3.801 -1.482 -16.941 1.00 54.00 112 PRO A N 1
ATOM 874 C CA . PRO A 1 112 ? 4.987 -1.216 -16.128 1.00 54.00 112 PRO A CA 1
ATOM 875 C C . PRO A 1 112 ? 5.477 -2.467 -15.386 1.00 54.00 112 PRO A C 1
ATOM 877 O O . PRO A 1 112 ? 6.317 -2.366 -14.507 1.00 54.00 112 PRO A O 1
ATOM 880 N N . ILE A 1 113 ? 4.912 -3.641 -15.664 1.00 59.16 113 ILE A N 1
ATOM 881 C CA . ILE A 1 113 ? 5.267 -4.900 -15.026 1.00 59.16 113 ILE A CA 1
ATOM 882 C C . ILE A 1 113 ? 5.324 -5.967 -16.129 1.00 59.16 113 ILE A C 1
ATOM 884 O O . ILE A 1 113 ? 4.357 -6.144 -16.865 1.00 59.16 113 ILE A O 1
ATOM 888 N N . VAL A 1 114 ? 6.421 -6.728 -16.207 1.00 60.38 114 VAL A N 1
ATOM 889 C CA . VAL A 1 114 ? 6.590 -7.909 -17.091 1.00 60.38 114 VAL A CA 1
ATOM 890 C C . VAL A 1 114 ? 5.558 -9.017 -16.7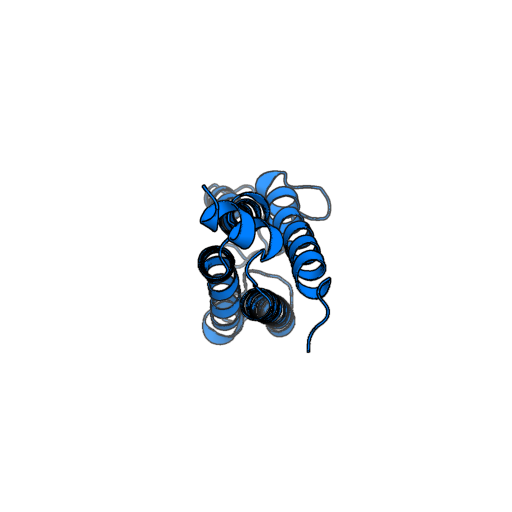87 1.00 60.38 114 VAL A C 1
ATOM 892 O O . VAL A 1 114 ? 5.386 -9.961 -17.555 1.00 60.38 114 VAL A O 1
ATOM 895 N N . ALA A 1 115 ? 4.826 -8.905 -15.676 1.00 63.94 115 ALA A N 1
ATOM 896 C CA . ALA A 1 115 ? 3.718 -9.784 -15.333 1.00 63.94 115 ALA A CA 1
ATOM 897 C C . ALA A 1 115 ? 2.495 -9.546 -16.245 1.00 63.94 115 ALA A C 1
ATOM 899 O O . ALA A 1 115 ? 2.238 -8.411 -16.656 1.00 63.94 115 ALA A O 1
ATOM 900 N N . PRO A 1 116 ? 1.667 -10.577 -16.501 1.00 72.81 116 PRO A N 1
ATOM 901 C CA . PRO A 1 116 ? 0.396 -10.393 -17.189 1.00 72.81 116 PRO A CA 1
ATOM 902 C C . PRO A 1 116 ? -0.449 -9.321 -16.493 1.00 72.81 116 PRO A C 1
ATOM 904 O O . PRO A 1 116 ? -0.577 -9.334 -15.264 1.00 72.81 116 PRO A O 1
ATOM 907 N N . LYS A 1 117 ? -1.070 -8.421 -17.266 1.00 74.50 117 LYS A N 1
ATOM 908 C CA . LYS A 1 117 ? -1.955 -7.362 -16.743 1.00 74.50 117 LYS A CA 1
ATOM 909 C C . LYS A 1 117 ? -2.997 -7.901 -15.769 1.00 74.50 117 LYS A C 1
ATOM 911 O O . LYS A 1 117 ? -3.243 -7.300 -14.732 1.00 74.50 117 LYS A O 1
ATOM 916 N N . SER A 1 118 ? -3.562 -9.070 -16.062 1.00 79.62 118 SER A N 1
ATOM 917 C CA . SER A 1 118 ? -4.531 -9.751 -15.199 1.00 79.62 118 SER A CA 1
ATOM 918 C C . SER A 1 118 ? -3.962 -10.131 -13.829 1.00 79.62 118 SER A C 1
ATOM 920 O O . SER A 1 118 ? -4.669 -10.018 -12.831 1.00 79.62 118 SER A O 1
ATOM 922 N N . ALA A 1 119 ? -2.691 -10.531 -13.752 1.00 80.81 119 ALA A N 1
ATOM 923 C CA . ALA A 1 119 ? -2.025 -10.863 -12.495 1.00 80.81 119 ALA A CA 1
ATOM 924 C C . ALA A 1 119 ? -1.771 -9.603 -11.652 1.00 80.81 119 ALA A C 1
ATOM 926 O O . ALA A 1 119 ? -2.111 -9.576 -10.469 1.00 80.81 119 ALA A O 1
ATOM 927 N N . ALA A 1 120 ? -1.241 -8.539 -12.266 1.00 79.44 120 ALA A N 1
ATOM 928 C CA . ALA A 1 120 ? -1.023 -7.262 -11.586 1.00 79.44 120 ALA A CA 1
ATOM 929 C C . ALA A 1 120 ? -2.350 -6.626 -11.129 1.00 79.44 120 ALA A C 1
ATOM 931 O O . ALA A 1 120 ? -2.493 -6.242 -9.966 1.00 79.44 120 ALA A O 1
ATOM 932 N N . ALA A 1 121 ? -3.360 -6.593 -12.002 1.00 86.06 121 ALA A N 1
ATOM 933 C CA . ALA A 1 121 ? -4.699 -6.114 -11.673 1.00 86.06 121 ALA A CA 1
ATOM 934 C C . ALA A 1 121 ? -5.356 -6.967 -10.580 1.00 86.06 121 ALA A C 1
ATOM 936 O O . ALA A 1 121 ? -5.939 -6.423 -9.647 1.00 86.06 121 ALA A O 1
ATOM 937 N N . GLY A 1 122 ? -5.221 -8.294 -10.645 1.00 88.50 122 GLY A N 1
ATOM 938 C CA . GLY A 1 122 ? -5.728 -9.210 -9.626 1.00 88.50 122 GLY A CA 1
ATOM 939 C C . GLY A 1 122 ? -5.114 -8.944 -8.252 1.00 88.50 122 GLY A C 1
ATOM 940 O O . GLY A 1 122 ? -5.844 -8.846 -7.268 1.00 88.50 122 GLY A O 1
ATOM 941 N N . MET A 1 123 ? -3.795 -8.741 -8.184 1.00 89.12 123 MET A N 1
ATOM 942 C CA . MET A 1 123 ? -3.114 -8.364 -6.944 1.00 89.12 123 MET A CA 1
ATOM 943 C C . MET A 1 123 ? -3.665 -7.046 -6.389 1.00 89.12 123 MET A C 1
ATOM 945 O O . MET A 1 123 ? -4.082 -6.998 -5.232 1.00 89.12 123 MET A O 1
ATOM 949 N N . HIS A 1 124 ? -3.721 -5.985 -7.199 1.00 91.69 124 HIS A N 1
ATOM 950 C CA . HIS A 1 124 ? -4.252 -4.702 -6.736 1.00 91.69 124 HIS A CA 1
ATOM 951 C C . HIS A 1 124 ? -5.723 -4.805 -6.311 1.00 91.69 124 HIS A C 1
ATOM 953 O O . HIS A 1 124 ? -6.089 -4.232 -5.289 1.00 91.69 124 HIS A O 1
ATOM 959 N N . LEU A 1 125 ? -6.549 -5.585 -7.011 1.00 94.56 125 LEU A N 1
ATOM 960 C CA . LEU A 1 125 ? -7.940 -5.819 -6.628 1.00 94.56 125 LEU A CA 1
ATOM 961 C C . LEU A 1 125 ? -8.037 -6.506 -5.262 1.00 94.56 125 LEU A C 1
ATOM 963 O O . LEU A 1 125 ? -8.789 -6.046 -4.405 1.00 94.56 125 LEU A O 1
ATOM 967 N N . VAL A 1 126 ? -7.258 -7.569 -5.034 1.00 96.00 126 VAL A N 1
ATOM 968 C CA . VAL A 1 126 ? -7.223 -8.278 -3.745 1.00 96.00 126 VAL A CA 1
ATOM 969 C C . VAL A 1 126 ? -6.844 -7.318 -2.623 1.00 96.00 126 VAL A C 1
ATOM 971 O O . VAL A 1 126 ? -7.562 -7.230 -1.631 1.00 96.00 126 VAL A O 1
ATOM 974 N N . PHE A 1 127 ? -5.774 -6.542 -2.786 1.00 95.06 127 PHE A N 1
ATOM 975 C CA . PHE A 1 127 ? -5.363 -5.572 -1.772 1.00 95.06 127 PHE A CA 1
ATOM 976 C C . PHE A 1 127 ? -6.408 -4.472 -1.544 1.00 95.06 127 PHE A C 1
ATOM 978 O O . PHE A 1 127 ? -6.702 -4.148 -0.394 1.00 95.06 127 PHE A O 1
ATOM 985 N N . GLY A 1 128 ? -7.032 -3.946 -2.601 1.00 96.50 128 GLY A N 1
ATOM 986 C CA . GLY A 1 128 ? -8.122 -2.973 -2.487 1.00 96.50 128 GLY A CA 1
ATOM 987 C C . GLY A 1 128 ? -9.306 -3.522 -1.686 1.00 96.50 128 GLY A C 1
ATOM 988 O O . GLY A 1 128 ? -9.812 -2.854 -0.783 1.00 96.50 128 GLY A O 1
ATOM 989 N N . LEU A 1 129 ? -9.696 -4.774 -1.941 1.00 97.81 129 LEU A N 1
ATOM 990 C CA . LEU A 1 129 ? -10.746 -5.465 -1.188 1.00 97.81 129 LEU A CA 1
ATOM 991 C C . LEU A 1 129 ? -10.346 -5.736 0.267 1.00 97.81 129 LEU A C 1
ATOM 993 O O . LEU A 1 129 ? -11.184 -5.616 1.159 1.00 97.81 129 LEU A O 1
ATOM 997 N N . LEU A 1 130 ? -9.082 -6.063 0.535 1.00 97.56 130 LEU A N 1
ATOM 998 C CA . LEU A 1 130 ? -8.577 -6.242 1.897 1.00 97.56 130 LEU A CA 1
ATOM 999 C C . LEU A 1 130 ? -8.571 -4.917 2.676 1.00 97.56 130 LEU A C 1
ATOM 1001 O O . LEU A 1 130 ? -9.010 -4.895 3.825 1.00 97.56 130 LEU A O 1
ATOM 1005 N N . PHE A 1 131 ? -8.174 -3.795 2.068 1.00 97.00 131 PHE A N 1
ATOM 1006 C CA . PHE A 1 131 ? -8.294 -2.477 2.704 1.00 97.00 131 PHE A CA 1
ATOM 1007 C C . PHE A 1 131 ? -9.758 -2.062 2.914 1.00 97.00 131 PHE A C 1
ATOM 1009 O O . PHE A 1 131 ? -10.091 -1.518 3.969 1.00 97.00 131 PHE A O 1
ATOM 1016 N N . LEU A 1 132 ? -10.657 -2.378 1.976 1.00 97.62 132 LEU A N 1
ATOM 1017 C CA . LEU A 1 132 ? -12.100 -2.177 2.143 1.00 97.62 132 LEU A CA 1
ATOM 1018 C C . LEU A 1 132 ? -12.663 -3.024 3.295 1.00 97.62 132 LEU A C 1
ATOM 1020 O O . LEU A 1 132 ? -13.472 -2.548 4.095 1.00 97.62 132 LEU A O 1
ATOM 1024 N N . LEU A 1 133 ? -12.214 -4.272 3.424 1.00 96.69 133 LEU A N 1
ATOM 1025 C CA . LEU A 1 133 ? -12.585 -5.137 4.536 1.00 96.69 133 LEU A CA 1
ATOM 1026 C C . LEU A 1 133 ? -12.052 -4.579 5.863 1.00 96.69 133 LEU A C 1
ATOM 1028 O O . LEU A 1 133 ? -12.798 -4.534 6.840 1.00 96.69 133 LEU A O 1
ATOM 1032 N N . MET A 1 134 ? -10.814 -4.080 5.902 1.00 95.75 134 MET A N 1
ATOM 1033 C CA . MET A 1 134 ? -10.244 -3.422 7.084 1.00 95.75 134 MET A CA 1
ATOM 1034 C C . MET A 1 134 ? -11.053 -2.177 7.476 1.00 95.75 134 MET A C 1
ATOM 1036 O O . MET A 1 134 ? -11.411 -2.020 8.644 1.00 95.75 134 MET A O 1
ATOM 1040 N N . TYR A 1 135 ? -11.449 -1.356 6.499 1.00 95.94 135 TYR A N 1
ATOM 1041 C CA . TYR A 1 135 ? -12.350 -0.214 6.680 1.00 95.94 135 TYR A CA 1
ATOM 1042 C C . TYR A 1 135 ? -13.707 -0.632 7.277 1.00 95.94 135 TYR A C 1
ATOM 1044 O O . TYR A 1 135 ? -14.240 0.003 8.200 1.00 95.94 135 TYR A O 1
ATOM 1052 N N . ALA A 1 136 ? -14.296 -1.715 6.766 1.00 95.25 136 ALA A N 1
ATOM 1053 C CA . ALA A 1 136 ? -15.574 -2.230 7.245 1.00 95.25 136 ALA A CA 1
ATOM 1054 C C . ALA A 1 136 ? -15.466 -2.777 8.679 1.00 95.25 136 ALA A C 1
ATOM 1056 O O . ALA A 1 136 ? -16.365 -2.543 9.494 1.00 95.25 136 ALA A O 1
ATOM 1057 N N . LEU A 1 137 ? -14.355 -3.452 8.988 1.00 93.31 137 LEU A N 1
ATOM 1058 C CA . LEU A 1 137 ? -14.062 -4.072 10.278 1.00 93.31 137 LEU A CA 1
ATOM 1059 C C . LEU A 1 137 ? -13.563 -3.096 11.347 1.00 93.31 137 LEU A C 1
ATOM 1061 O O . LEU A 1 137 ? -13.546 -3.487 12.513 1.00 93.31 137 LEU A O 1
ATOM 1065 N N . ALA A 1 138 ? -13.188 -1.867 10.986 1.00 91.38 138 ALA A N 1
ATOM 1066 C CA . ALA A 1 138 ? -12.790 -0.833 11.935 1.00 91.38 138 ALA A CA 1
ATOM 1067 C C . ALA A 1 138 ? -13.896 -0.574 12.973 1.00 91.38 138 ALA A C 1
ATOM 1069 O O . ALA A 1 138 ? -15.080 -0.413 12.641 1.00 91.38 138 ALA A O 1
ATOM 1070 N N . ARG A 1 139 ? -13.494 -0.532 14.245 1.00 84.88 139 ARG A N 1
ATOM 1071 C CA . ARG A 1 139 ? -14.359 -0.346 15.418 1.00 84.88 139 ARG A CA 1
ATOM 1072 C C . ARG A 1 139 ? -13.683 0.584 16.419 1.00 84.88 139 ARG A C 1
ATOM 1074 O O . ARG A 1 139 ? -12.455 0.702 16.421 1.00 84.88 139 ARG A O 1
ATOM 1081 N N . ASP A 1 140 ? -14.505 1.202 17.258 1.00 80.19 140 ASP A N 1
ATOM 1082 C CA . ASP A 1 140 ? -14.039 1.948 18.423 1.00 80.19 140 ASP A CA 1
ATOM 1083 C C . ASP A 1 140 ? -13.420 0.989 19.446 1.00 80.19 140 ASP A C 1
ATOM 1085 O O . ASP A 1 140 ? -13.904 -0.136 19.627 1.00 80.19 140 ASP A O 1
ATOM 1089 N N . ASP A 1 141 ? -12.392 1.446 20.160 1.00 71.31 141 ASP A N 1
ATOM 1090 C CA . ASP A 1 141 ? -11.939 0.759 21.371 1.00 71.31 141 ASP A CA 1
ATOM 1091 C C . ASP A 1 141 ? -12.837 1.138 22.551 1.00 71.31 141 ASP A C 1
ATOM 1093 O O . ASP A 1 141 ? -12.569 2.063 23.318 1.00 71.31 141 ASP A O 1
ATOM 1097 N N . TYR A 1 142 ? -13.938 0.397 22.703 1.00 53.09 142 TYR A N 1
ATOM 1098 C CA . TYR A 1 142 ? -14.948 0.633 23.742 1.00 53.09 142 TYR A CA 1
ATOM 1099 C C . TYR A 1 142 ? -14.386 0.629 25.176 1.00 53.09 142 TYR A C 1
ATOM 1101 O O . TYR A 1 142 ? -14.933 1.316 26.036 1.00 53.09 142 TYR A O 1
ATOM 1109 N N . ALA A 1 143 ? -13.285 -0.088 25.438 1.00 53.69 143 ALA A N 1
ATOM 1110 C CA . ALA A 1 143 ? -12.624 -0.091 26.747 1.00 53.69 143 ALA A CA 1
ATOM 1111 C C . ALA A 1 143 ? -11.946 1.253 27.090 1.00 53.69 143 ALA A C 1
ATOM 1113 O O . ALA A 1 143 ? -11.854 1.604 28.261 1.00 53.69 143 ALA A O 1
ATOM 1114 N N . ALA A 1 144 ? -11.512 2.025 26.087 1.00 49.94 144 ALA A N 1
ATOM 1115 C CA . ALA A 1 144 ? -10.883 3.333 26.277 1.00 49.94 144 ALA A CA 1
ATOM 1116 C C . ALA A 1 144 ? -11.908 4.483 26.231 1.00 49.94 144 ALA A C 1
ATOM 1118 O O . ALA A 1 144 ? -11.846 5.397 27.048 1.00 49.94 144 ALA A O 1
ATOM 1119 N N . VAL A 1 145 ? -12.909 4.400 25.343 1.00 49.91 145 VAL A N 1
ATOM 1120 C CA . VAL A 1 145 ? -13.977 5.416 25.209 1.00 49.91 145 VAL A CA 1
ATOM 1121 C C . VAL A 1 145 ? -14.848 5.517 26.472 1.00 49.91 145 VAL A C 1
ATOM 1123 O O . VAL A 1 145 ? -15.357 6.588 26.793 1.00 49.91 145 VAL A O 1
ATOM 1126 N N . ALA A 1 146 ? -15.010 4.421 27.218 1.00 51.34 146 ALA A N 1
ATOM 1127 C CA . ALA A 1 146 ? -15.733 4.427 28.491 1.00 51.34 146 ALA A CA 1
ATOM 1128 C C . ALA A 1 146 ? -14.975 5.139 29.631 1.00 51.34 146 ALA A C 1
ATOM 1130 O O . ALA A 1 146 ? -15.615 5.597 30.576 1.00 51.34 146 ALA A O 1
ATOM 1131 N N . ASN A 1 147 ? -13.643 5.243 29.542 1.00 49.84 147 ASN A N 1
ATOM 1132 C CA . ASN A 1 147 ? -12.814 5.939 30.530 1.00 49.84 147 ASN A CA 1
ATOM 1133 C C . ASN A 1 147 ? -12.668 7.438 30.221 1.00 49.84 147 ASN A C 1
ATOM 1135 O O . ASN A 1 147 ? -12.675 8.230 31.154 1.00 49.84 147 ASN A O 1
ATOM 1139 N N . ASP A 1 148 ? -12.643 7.847 28.946 1.00 51.41 148 ASP A N 1
ATOM 1140 C CA . ASP A 1 148 ? -12.615 9.278 28.575 1.00 51.41 148 ASP A CA 1
ATOM 1141 C C . ASP A 1 148 ? -13.920 10.019 28.918 1.00 51.41 148 ASP A C 1
ATOM 1143 O O . ASP A 1 148 ? -13.912 11.232 29.059 1.00 51.41 148 ASP A O 1
ATOM 1147 N N . LYS A 1 149 ? -15.051 9.315 29.078 1.00 50.03 149 LYS A N 1
ATOM 1148 C CA . LYS A 1 149 ? -16.330 9.925 29.500 1.00 50.03 149 LYS A CA 1
ATOM 1149 C C . LYS A 1 149 ? -16.483 10.086 31.018 1.00 50.03 149 LYS A C 1
ATOM 1151 O O . LYS A 1 149 ? -17.540 10.523 31.468 1.00 50.03 149 LYS A O 1
ATOM 1156 N N . LYS A 1 150 ? -15.494 9.652 31.804 1.00 49.09 150 LYS A N 1
ATOM 1157 C CA . LYS A 1 150 ? -15.516 9.704 33.276 1.00 49.09 150 LYS A CA 1
ATOM 1158 C C . LYS A 1 150 ? -14.592 10.771 33.869 1.00 49.09 150 LYS A C 1
ATOM 1160 O O . LYS A 1 150 ? -14.630 10.950 35.083 1.00 49.09 150 LYS A O 1
ATOM 1165 N N . ASN A 1 151 ? -13.811 11.450 33.032 1.00 47.16 151 ASN A N 1
ATOM 1166 C CA . ASN A 1 151 ? -12.963 12.588 33.386 1.00 47.16 151 ASN A CA 1
ATOM 1167 C C . ASN A 1 151 ? -13.500 13.853 32.711 1.00 47.16 151 ASN A C 1
ATOM 1169 O O . ASN A 1 151 ? -13.202 14.945 33.235 1.00 47.16 151 ASN A O 1
#

pLDDT: mean 82.46, std 13.81, range [43.75, 97.81]

Radius of gyration: 18.0 Å; chains: 1; bounding box: 41×25×58 Å

Foldseek 3Di:
DDDLCLLVVLLVVLLVVLLCQQVVAQVVVPPPRDQQQFFADPLHRGPCPDPVSNVVSNVSSCLSPVLNVQCVCCVPPNQALVSNLVSLPSLLVVLQVQLCCLPPPQDDSNRGGPDRSCVSSVVSVVSSVSSVVSNVSRDGPPVVVVVVVVD

Secondary structure (DSSP, 8-state):
---TTHHHHHHHHHHHHHHIIIIIIIIS--TTT--GGGSEETTEE--S-SHHHHHHHHHHHHHHHHHHHHHHHHHHT--SHHHHHHHHHHHHHHHHHHHHIIIIIS-TTT-SSSS-HHHHHHHHHHHHHHHHHHHHH----HHHHHHHT--

Sequence (151 aa):
MAPRWAYPALFYFLTATTLMSGVGGFLLKLKDFYRPDAYIVEGKPGTGTTPFEIIATYVFGLVYVVPQLGCIHAHFVERTRSARRSACVAPMAYHFMSVYGVLCVFEDGLNPIVAPKSAAAGMHLVFGLLFLLMYALARDDYAAVANDKKN

Organism: NCBI:txid2562239